Protein AF-A0A9D6GC50-F1 (afdb_monomer)

Secondary structure (DSSP, 8-state):
-EEEEEEEEEEEEEEE--SSSS--EEEEEEEETTEEEEEEEE-HHHHTT--TT-EEEEEEEEEE-TTS-EEEEEEEEEETTEEEE--HHHHHHHHHHHHHHHHHHHHHHHHTT-HHHHHHHHHHHHHHHHHHHHHHHT-

Mean predicted aligned error: 10.59 Å

Foldseek 3Di:
DDKAWAFKDFPDWDFDDPPDDDAGFIQTQIDHPPDGDHRETEGPVNVVQDDGGFTKMFDWDQWLDVPRDRHIYTQWMATPNDIDGDDLVVLVVGLVVQLVVQLVVQLVVLVVVPNVRSVVSSVVSSVVSVVSSVVRVVD

pLDDT: mean 70.47, std 11.38, range [38.78, 85.5]

Structure (mmCIF, N/CA/C/O backbone):
data_AF-A0A9D6GC50-F1
#
_entry.id   AF-A0A9D6GC50-F1
#
loop_
_atom_site.group_PDB
_atom_site.id
_atom_site.type_symbol
_atom_site.label_atom_id
_atom_site.label_alt_id
_atom_site.label_comp_id
_atom_site.label_asym_id
_atom_site.label_entity_id
_atom_site.label_seq_id
_atom_site.pdbx_PDB_ins_code
_atom_site.Cartn_x
_atom_site.Cartn_y
_atom_site.Cartn_z
_atom_site.occupancy
_atom_site.B_iso_or_equiv
_atom_site.auth_seq_id
_atom_site.auth_comp_id
_atom_site.auth_asym_id
_atom_site.auth_atom_id
_atom_site.pdbx_PDB_model_num
ATOM 1 N N . MET A 1 1 ? -4.066 2.299 -5.447 1.00 70.31 1 MET A N 1
ATOM 2 C CA . MET A 1 1 ? -4.743 2.564 -4.158 1.00 70.31 1 MET A CA 1
ATOM 3 C C . MET A 1 1 ? -6.240 2.295 -4.248 1.00 70.31 1 MET A C 1
ATOM 5 O O . MET A 1 1 ? -6.909 2.874 -5.098 1.00 70.31 1 MET A O 1
ATOM 9 N N . LYS A 1 2 ? -6.752 1.419 -3.379 1.00 77.94 2 LYS A N 1
ATOM 10 C CA . LYS A 1 2 ? -8.186 1.158 -3.179 1.00 77.94 2 LYS A CA 1
ATOM 11 C C . LYS A 1 2 ? -8.580 1.710 -1.810 1.00 77.94 2 LYS A C 1
ATOM 13 O O . LYS A 1 2 ? -7.859 1.471 -0.849 1.00 77.94 2 LYS A O 1
ATOM 18 N N . ILE A 1 3 ? -9.694 2.428 -1.720 1.00 82.31 3 ILE A N 1
ATOM 19 C CA . ILE A 1 3 ? -10.268 2.850 -0.437 1.00 82.31 3 ILE A CA 1
ATOM 20 C C . ILE A 1 3 ? -11.418 1.896 -0.118 1.00 82.31 3 ILE A C 1
ATOM 22 O O . ILE A 1 3 ? -12.221 1.608 -1.004 1.00 82.31 3 ILE A O 1
ATOM 26 N N . ALA A 1 4 ? -11.459 1.377 1.105 1.00 83.06 4 ALA A N 1
ATOM 27 C CA . ALA A 1 4 ? -12.582 0.599 1.622 1.00 83.06 4 ALA A CA 1
ATOM 28 C C . ALA A 1 4 ? -13.101 1.276 2.891 1.00 83.06 4 ALA A C 1
ATOM 30 O O . ALA A 1 4 ? -12.303 1.726 3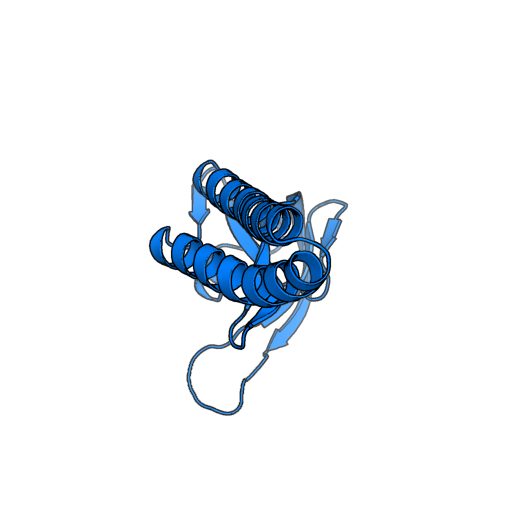.713 1.00 83.06 4 ALA A O 1
ATOM 31 N N . GLU A 1 5 ? -14.416 1.365 3.030 1.00 82.81 5 GLU A N 1
ATOM 32 C CA . GLU A 1 5 ? -15.075 2.018 4.157 1.00 82.81 5 GLU A CA 1
ATOM 33 C C . GLU A 1 5 ? -16.225 1.151 4.658 1.00 82.81 5 GLU A C 1
ATOM 35 O O . GLU A 1 5 ? -16.930 0.536 3.857 1.00 82.81 5 GLU A O 1
ATOM 40 N N . GLY A 1 6 ? -16.385 1.081 5.975 1.00 80.88 6 GLY A N 1
ATOM 41 C CA . GLY A 1 6 ? -17.451 0.317 6.600 1.00 80.88 6 GLY A CA 1
ATOM 42 C C . GLY A 1 6 ? -17.093 -0.179 7.992 1.00 80.88 6 GLY A C 1
ATOM 43 O O . GLY A 1 6 ? -16.010 0.081 8.518 1.00 80.88 6 GLY A O 1
ATOM 44 N N . GLU A 1 7 ? -18.016 -0.941 8.566 1.00 79.56 7 GLU A N 1
ATOM 4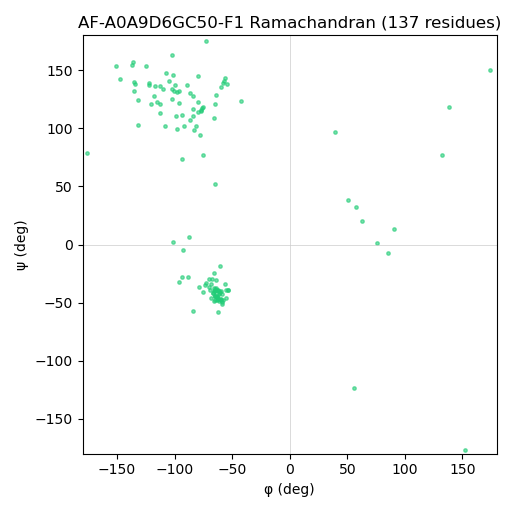5 C CA . GLU A 1 7 ? -17.813 -1.633 9.835 1.00 79.56 7 GLU A CA 1
ATOM 46 C C . GLU A 1 7 ? -16.701 -2.683 9.703 1.00 79.56 7 GLU A C 1
ATOM 48 O O . GLU A 1 7 ? -16.737 -3.528 8.800 1.00 79.56 7 GLU A O 1
ATOM 53 N N . LEU A 1 8 ? -15.724 -2.639 10.612 1.00 78.12 8 LEU A N 1
ATOM 54 C CA . LEU A 1 8 ? -14.649 -3.620 10.679 1.00 78.12 8 LEU A CA 1
ATOM 55 C C . LEU A 1 8 ? -15.142 -4.935 11.288 1.00 78.12 8 LEU A C 1
ATOM 57 O O . LEU A 1 8 ? -15.445 -5.010 12.480 1.00 78.12 8 LEU A O 1
ATOM 61 N N . LYS A 1 9 ? -15.095 -6.011 10.506 1.00 74.31 9 LYS A N 1
ATOM 62 C CA . LYS A 1 9 ? -15.331 -7.381 10.969 1.00 74.31 9 LYS A CA 1
ATOM 63 C C . LYS A 1 9 ? -14.052 -8.202 10.826 1.00 74.31 9 LYS A C 1
ATOM 65 O O . LYS A 1 9 ? -13.474 -8.323 9.747 1.00 74.31 9 LYS A O 1
ATOM 70 N N . LEU A 1 10 ? -13.584 -8.773 11.934 1.00 69.94 10 LEU A N 1
ATOM 71 C CA . LEU A 1 10 ? -12.427 -9.668 11.936 1.00 69.94 10 LEU A CA 1
ATOM 72 C C . LEU A 1 10 ? -12.895 -11.087 11.578 1.00 69.94 10 LEU A C 1
ATOM 74 O O . LEU A 1 10 ? -13.575 -11.722 12.377 1.00 69.94 10 LEU A O 1
ATOM 78 N N . ILE A 1 11 ? -12.533 -11.595 10.396 1.00 63.44 11 ILE A N 1
ATOM 79 C CA . ILE A 1 11 ? -12.977 -12.927 9.935 1.00 63.44 11 ILE A CA 1
ATOM 80 C C . ILE A 1 11 ? -12.016 -14.030 10.401 1.00 63.44 11 ILE A C 1
ATOM 82 O O . ILE A 1 11 ? -12.399 -15.182 10.574 1.00 63.44 11 ILE A O 1
ATOM 86 N N . GLY A 1 12 ? -10.743 -13.691 10.596 1.00 54.84 12 GLY A N 1
ATOM 87 C CA . GLY A 1 12 ? -9.721 -14.621 11.065 1.00 54.84 12 GLY A CA 1
ATOM 88 C C . GLY A 1 12 ? -8.342 -13.978 11.038 1.00 54.84 12 GLY A C 1
ATOM 89 O O . GLY A 1 12 ? -8.091 -13.093 10.220 1.00 54.84 12 GLY A O 1
ATOM 90 N N . GLY A 1 13 ? -7.452 -14.399 11.936 1.00 56.53 13 GLY A N 1
ATOM 91 C CA . GLY A 1 13 ? -6.090 -13.878 12.042 1.00 56.53 13 GLY A CA 1
ATOM 92 C C . GLY A 1 13 ? -5.078 -15.003 12.206 1.00 56.53 13 GLY A C 1
ATOM 93 O O . GLY A 1 13 ? -5.271 -15.887 13.034 1.00 56.53 13 GLY A O 1
ATOM 94 N N . GLY A 1 14 ? -4.005 -14.961 11.421 1.00 54.34 14 GLY A N 1
ATOM 95 C CA . GLY A 1 14 ? -2.822 -15.799 11.611 1.00 54.34 14 GLY A CA 1
ATOM 96 C C . GLY A 1 14 ? -1.588 -14.924 11.788 1.00 54.34 14 GLY A C 1
ATOM 97 O O . GLY A 1 14 ? -1.443 -13.908 11.110 1.00 54.34 14 GLY A O 1
ATOM 98 N N . THR A 1 15 ? -0.697 -15.286 12.702 1.00 52.56 15 THR A N 1
ATOM 99 C CA . THR A 1 15 ? 0.622 -14.656 12.815 1.00 52.56 15 THR A CA 1
ATOM 100 C C . THR A 1 15 ? 1.547 -15.234 11.754 1.00 52.56 15 THR A C 1
ATOM 102 O O . THR A 1 15 ? 1.758 -16.444 11.711 1.00 52.56 15 THR A O 1
ATOM 105 N N . TRP A 1 16 ? 2.098 -14.378 10.896 1.00 47.28 16 TRP A N 1
ATOM 106 C CA . TRP A 1 16 ? 3.252 -14.747 10.089 1.00 47.28 16 TRP A CA 1
ATOM 107 C C . TRP A 1 16 ? 4.499 -14.455 10.924 1.00 47.28 16 TRP A C 1
ATOM 109 O O . TRP A 1 16 ? 4.838 -13.298 11.161 1.00 47.28 16 TRP A O 1
ATOM 119 N N . GLU A 1 17 ? 5.141 -15.512 11.418 1.00 47.38 17 GLU A N 1
ATOM 120 C CA . GLU A 1 17 ? 6.498 -15.435 11.953 1.00 47.38 17 GLU A CA 1
ATOM 121 C C . GLU A 1 17 ? 7.456 -15.753 10.803 1.00 47.38 17 GLU A C 1
ATOM 123 O O . GLU A 1 17 ? 7.597 -16.907 10.399 1.00 47.38 17 GLU A O 1
ATOM 128 N N . ASP A 1 18 ? 8.070 -14.724 10.215 1.00 43.03 18 ASP A N 1
ATOM 129 C CA . ASP A 1 18 ? 9.289 -14.943 9.438 1.00 43.03 18 ASP A CA 1
ATOM 130 C C . ASP A 1 18 ? 10.341 -15.434 10.438 1.00 43.03 18 ASP A C 1
ATOM 132 O O . ASP A 1 18 ? 10.572 -14.778 11.452 1.00 43.03 18 ASP A O 1
ATOM 136 N N . GLY A 1 19 ? 10.894 -16.630 10.211 1.00 40.59 19 GLY A N 1
ATOM 137 C CA . GLY A 1 19 ? 11.733 -17.398 11.144 1.00 40.59 19 GLY A CA 1
ATOM 138 C C . GLY A 1 19 ? 13.086 -16.769 11.509 1.00 40.59 19 GLY A C 1
ATOM 139 O O . GLY A 1 19 ? 14.120 -17.420 11.400 1.00 40.59 19 GLY A O 1
ATOM 140 N N . GLY A 1 20 ? 13.093 -15.516 11.951 1.00 38.78 20 GLY A N 1
ATOM 141 C CA . GLY A 1 20 ? 14.267 -14.734 12.302 1.00 38.78 20 GLY A CA 1
ATOM 142 C C . GLY A 1 20 ? 13.866 -13.372 12.861 1.00 38.78 20 GLY A C 1
ATOM 143 O O . GLY A 1 20 ? 13.913 -12.379 12.152 1.00 38.78 20 GLY A O 1
ATOM 144 N N . GLY A 1 21 ? 13.454 -13.356 14.133 1.00 41.69 21 GLY A N 1
ATOM 145 C CA . GLY A 1 21 ? 13.466 -12.210 15.051 1.00 41.69 21 GLY A CA 1
ATOM 146 C C . GLY A 1 21 ? 13.098 -10.822 14.507 1.00 41.69 21 GLY A C 1
ATOM 147 O O . GLY A 1 21 ? 13.979 -10.069 14.109 1.00 41.69 21 GLY A O 1
ATOM 148 N N . GLY A 1 22 ? 11.833 -10.418 14.675 1.00 40.38 22 GLY A N 1
ATOM 149 C CA . GLY A 1 22 ? 11.476 -8.996 14.795 1.00 40.38 22 GLY A CA 1
ATOM 150 C C . GLY A 1 22 ? 10.309 -8.521 13.929 1.00 40.38 22 GLY A C 1
ATOM 151 O O . GLY A 1 22 ? 10.517 -7.812 12.954 1.00 40.38 22 GLY A O 1
ATOM 152 N N . GLY A 1 23 ? 9.076 -8.838 14.335 1.00 42.28 23 GLY A N 1
ATOM 153 C CA . GLY A 1 23 ? 7.851 -8.205 13.819 1.00 42.28 23 GLY A CA 1
ATOM 154 C C . GLY A 1 23 ? 6.729 -9.212 13.571 1.00 42.28 23 GLY A C 1
ATOM 155 O O . GLY A 1 23 ? 6.882 -10.119 12.757 1.00 42.28 23 GLY A O 1
ATOM 156 N N . LYS A 1 24 ? 5.597 -9.077 14.273 1.00 48.56 24 LYS A N 1
ATOM 157 C CA . LYS A 1 24 ? 4.474 -10.026 14.195 1.00 48.56 24 LYS A CA 1
ATOM 158 C C . LYS A 1 24 ? 3.463 -9.555 13.157 1.00 48.56 24 LYS A C 1
ATOM 160 O O . LYS A 1 24 ? 2.361 -9.159 13.514 1.00 48.56 24 LYS A O 1
ATOM 165 N N . THR A 1 25 ? 3.781 -9.676 11.870 1.00 50.88 25 THR A N 1
ATOM 166 C CA . THR A 1 25 ? 2.807 -9.305 10.833 1.00 50.88 25 THR A CA 1
ATOM 167 C C . THR A 1 25 ? 1.605 -10.251 10.888 1.00 50.88 25 THR A C 1
ATOM 169 O O . THR A 1 25 ? 1.697 -11.431 10.538 1.00 50.88 25 THR A O 1
ATOM 172 N N . VAL A 1 26 ? 0.452 -9.751 11.334 1.00 55.38 26 VAL A N 1
ATOM 173 C CA . VAL A 1 26 ? -0.768 -10.561 11.371 1.00 55.38 26 VAL A CA 1
ATOM 174 C C . VAL A 1 26 ? -1.439 -10.519 10.005 1.00 55.38 26 VAL A C 1
ATOM 176 O O . VAL A 1 26 ? -1.894 -9.472 9.541 1.00 55.38 26 VAL A O 1
ATOM 179 N N . VAL A 1 27 ? -1.522 -11.679 9.361 1.00 53.25 27 VAL A N 1
ATOM 180 C CA . VAL A 1 27 ? -2.349 -11.877 8.175 1.00 53.25 27 VAL A CA 1
ATOM 181 C C . VAL A 1 27 ? -3.782 -12.025 8.672 1.00 53.25 27 VAL A C 1
ATOM 183 O O . VAL A 1 27 ? -4.200 -13.114 9.068 1.00 53.25 27 VAL A O 1
ATOM 186 N N . SER A 1 28 ? -4.527 -10.921 8.704 1.00 60.22 28 SER A N 1
ATOM 187 C CA . SER A 1 28 ? -5.955 -10.968 9.012 1.00 60.22 28 SER A CA 1
ATOM 188 C C . SER A 1 28 ? -6.766 -10.988 7.719 1.00 60.22 28 SER A C 1
ATOM 190 O O . SER A 1 28 ? -6.535 -10.193 6.806 1.00 60.22 28 SER A O 1
ATOM 192 N N . ALA A 1 29 ? -7.735 -11.897 7.638 1.00 57.97 29 ALA A N 1
ATOM 193 C CA . ALA A 1 29 ? -8.882 -11.697 6.768 1.00 57.97 29 ALA A CA 1
ATOM 194 C C . ALA A 1 29 ? -9.786 -10.665 7.456 1.00 57.97 29 ALA A C 1
ATOM 196 O O . ALA A 1 29 ? -10.234 -10.881 8.586 1.00 57.97 29 ALA A O 1
ATOM 197 N N . LEU A 1 30 ? -9.989 -9.530 6.797 1.00 65.94 30 LEU A N 1
ATOM 198 C CA . LEU A 1 30 ? -10.808 -8.432 7.291 1.00 65.94 30 LEU A CA 1
ATOM 199 C C . LEU A 1 30 ? -11.989 -8.232 6.355 1.00 65.94 30 LEU A C 1
ATOM 201 O O . LEU A 1 30 ? -11.814 -8.201 5.140 1.00 65.94 30 LEU A O 1
ATOM 205 N N . ASP A 1 31 ? -13.160 -8.037 6.931 1.00 65.56 31 ASP A N 1
ATOM 206 C CA . ASP A 1 31 ? -14.307 -7.480 6.233 1.00 65.56 31 ASP A CA 1
ATOM 207 C C . ASP A 1 31 ? -14.450 -6.020 6.644 1.00 65.56 31 ASP A C 1
ATOM 209 O O . ASP A 1 31 ? -14.320 -5.682 7.821 1.00 65.56 31 ASP A O 1
ATOM 213 N N . ILE A 1 32 ? -14.657 -5.148 5.662 1.00 67.50 32 ILE A N 1
ATOM 214 C CA . ILE A 1 32 ? -14.899 -3.719 5.876 1.00 67.50 32 ILE A CA 1
ATOM 215 C C . ILE A 1 32 ? -16.116 -3.345 5.041 1.00 67.50 32 ILE A C 1
ATOM 217 O O . ILE A 1 32 ? -16.009 -3.243 3.815 1.00 67.50 32 ILE A O 1
ATOM 221 N N . GLY A 1 33 ? -17.272 -3.196 5.689 1.00 70.38 33 GLY A N 1
ATOM 222 C CA . GLY A 1 33 ? -18.548 -3.055 4.977 1.00 70.38 33 GLY A CA 1
ATOM 223 C C . GLY A 1 33 ? -18.782 -4.241 4.032 1.00 70.38 33 GLY A C 1
ATOM 224 O O . GLY A 1 33 ? -18.704 -5.391 4.457 1.00 70.38 33 GLY A O 1
ATOM 225 N N . ASP A 1 34 ? -18.982 -3.961 2.741 1.00 74.31 34 ASP A N 1
ATOM 226 C CA . ASP 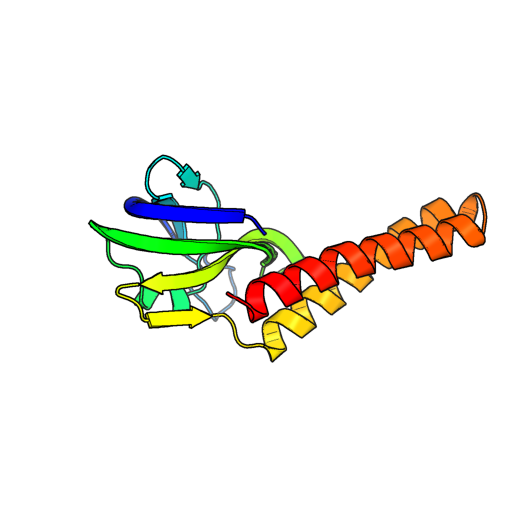A 1 34 ? -19.160 -4.976 1.685 1.00 74.31 34 ASP A CA 1
ATOM 227 C C . ASP A 1 34 ? -17.831 -5.466 1.068 1.00 74.31 34 ASP A C 1
ATOM 229 O O . ASP A 1 34 ? -17.804 -6.187 0.064 1.00 74.31 34 ASP A O 1
ATOM 233 N N . HIS A 1 35 ? -16.686 -5.042 1.611 1.00 75.38 35 HIS A N 1
ATOM 234 C CA . HIS A 1 35 ? -15.376 -5.410 1.086 1.00 75.38 35 HIS A CA 1
ATOM 235 C C . HIS A 1 35 ? -14.743 -6.562 1.858 1.00 75.38 35 HIS A C 1
ATOM 237 O O . HIS A 1 35 ? -14.225 -6.379 2.956 1.00 75.38 35 HIS A O 1
ATOM 243 N N . HIS A 1 36 ? -14.658 -7.716 1.193 1.00 73.50 36 HIS A N 1
ATOM 244 C CA . HIS A 1 36 ? -13.900 -8.868 1.670 1.00 73.50 36 HIS A CA 1
ATOM 245 C C . HIS A 1 36 ? -12.406 -8.730 1.362 1.00 73.50 36 HIS A C 1
ATOM 247 O O . HIS A 1 36 ? -11.950 -8.950 0.233 1.00 73.50 36 HIS A O 1
ATOM 253 N N . LEU A 1 37 ? -11.617 -8.370 2.370 1.00 70.19 37 LEU A N 1
ATOM 254 C CA . LEU A 1 37 ? -10.173 -8.188 2.271 1.00 70.19 37 LEU A CA 1
ATOM 255 C C . LEU A 1 37 ? -9.450 -9.439 2.770 1.00 70.19 37 LEU A C 1
ATOM 257 O O . LEU A 1 37 ? -9.246 -9.658 3.963 1.00 70.19 37 LEU A O 1
ATOM 261 N N . ARG A 1 38 ? -9.027 -10.283 1.827 1.00 66.88 38 ARG A N 1
ATOM 262 C CA . ARG A 1 38 ? -8.261 -11.501 2.121 1.00 66.88 38 ARG A CA 1
ATOM 263 C C . ARG A 1 38 ? -6.779 -11.296 1.839 1.00 66.88 38 ARG A C 1
ATOM 265 O O . ARG A 1 38 ? -6.417 -10.637 0.868 1.00 66.88 38 ARG A O 1
ATOM 272 N N . LYS A 1 39 ? -5.928 -11.941 2.646 1.00 66.75 39 LYS A N 1
ATOM 273 C CA . LYS A 1 39 ? -4.461 -11.946 2.482 1.00 66.75 39 LYS A CA 1
ATOM 274 C C . LYS A 1 39 ? -3.845 -10.534 2.483 1.00 66.75 39 LYS A C 1
ATOM 276 O O . LYS A 1 39 ? -2.846 -10.305 1.801 1.00 66.75 39 LYS A O 1
ATOM 281 N N . ILE A 1 40 ? -4.445 -9.602 3.228 1.00 70.81 40 ILE A N 1
ATOM 282 C CA . ILE A 1 40 ? -3.927 -8.241 3.394 1.00 70.81 40 ILE A CA 1
ATOM 283 C C . ILE A 1 40 ? -2.981 -8.203 4.586 1.00 70.81 40 ILE A C 1
ATOM 285 O O . ILE A 1 40 ? -3.255 -8.795 5.629 1.00 70.81 40 ILE A O 1
ATOM 289 N N . LEU A 1 41 ? -1.862 -7.507 4.419 1.00 72.50 41 LEU A N 1
ATOM 290 C CA . LEU A 1 41 ? -0.937 -7.250 5.510 1.00 72.50 41 LEU A CA 1
ATOM 291 C C . LEU A 1 41 ? -1.362 -6.000 6.269 1.00 72.50 41 LEU A C 1
ATOM 293 O O . LEU A 1 41 ? -1.607 -4.943 5.681 1.00 72.50 41 LEU A O 1
ATOM 297 N N . ILE A 1 42 ? -1.423 -6.121 7.586 1.00 73.62 42 ILE A N 1
ATOM 298 C CA . ILE A 1 42 ? -1.704 -5.002 8.473 1.00 73.62 42 ILE A CA 1
ATOM 299 C C . ILE A 1 42 ? -0.427 -4.761 9.268 1.00 73.62 42 ILE A C 1
ATOM 301 O O . ILE A 1 42 ? -0.044 -5.636 10.044 1.00 73.62 42 ILE A O 1
ATOM 305 N N . PRO A 1 43 ? 0.248 -3.620 9.076 1.00 71.75 43 PRO A N 1
ATOM 306 C CA . PRO A 1 43 ? 1.384 -3.268 9.913 1.00 71.75 43 PRO A CA 1
ATOM 307 C C . PRO A 1 43 ? 0.975 -3.218 11.390 1.00 71.75 43 PRO A C 1
ATOM 309 O O . PRO A 1 43 ? -0.086 -2.681 11.713 1.00 71.75 43 PRO A O 1
ATOM 312 N N . ASP A 1 44 ? 1.825 -3.730 12.281 1.00 68.25 44 ASP A N 1
ATOM 313 C CA . ASP A 1 44 ? 1.526 -3.872 13.717 1.00 68.25 44 ASP A CA 1
ATOM 314 C C . ASP A 1 44 ? 1.070 -2.554 14.359 1.00 68.25 44 ASP A C 1
ATOM 316 O O . ASP A 1 44 ? 0.114 -2.524 15.132 1.00 68.25 44 ASP A O 1
ATOM 320 N N . TYR A 1 45 ? 1.686 -1.435 13.975 1.00 67.69 45 TYR A N 1
ATOM 321 C CA . TYR A 1 45 ? 1.307 -0.117 14.481 1.00 67.69 45 TYR A CA 1
ATOM 322 C C . TYR A 1 45 ? -0.057 0.361 13.968 1.00 67.69 45 TYR A C 1
ATOM 324 O O . TYR A 1 45 ? -0.728 1.077 14.695 1.00 67.69 45 TYR A O 1
ATOM 332 N N . ILE A 1 46 ? -0.499 -0.030 12.764 1.00 75.56 46 ILE A N 1
ATOM 333 C CA . ILE A 1 46 ? -1.848 0.290 12.254 1.00 75.56 46 ILE A CA 1
ATOM 334 C C . ILE A 1 46 ? -2.890 -0.595 12.931 1.00 75.56 46 ILE A C 1
ATOM 336 O O . ILE A 1 46 ? -3.949 -0.106 13.318 1.00 75.56 46 ILE A O 1
ATOM 340 N N . ARG A 1 47 ? -2.575 -1.883 13.120 1.00 73.88 47 ARG A N 1
ATOM 341 C CA . ARG A 1 47 ? -3.459 -2.854 13.778 1.00 73.88 47 ARG A CA 1
ATOM 342 C C . ARG A 1 47 ? -3.920 -2.371 15.153 1.00 73.88 47 ARG A C 1
ATOM 344 O O . ARG A 1 47 ? -5.080 -2.565 15.493 1.00 73.88 47 ARG A O 1
ATOM 351 N N . ASN A 1 48 ? -3.037 -1.730 15.918 1.00 76.75 48 ASN A N 1
ATOM 352 C CA . ASN A 1 48 ? -3.348 -1.228 17.260 1.00 76.75 48 ASN A CA 1
ATOM 353 C C . ASN A 1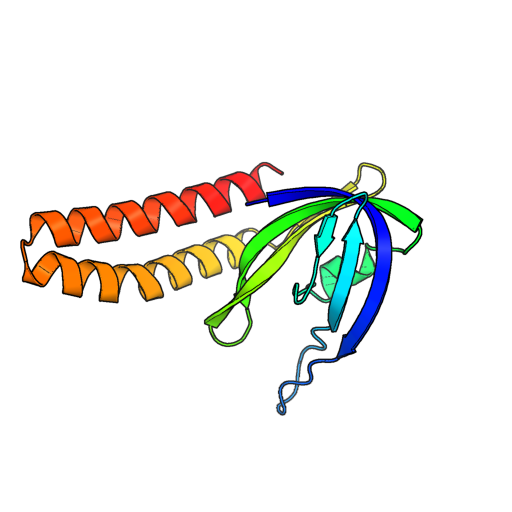 48 ? -4.475 -0.182 17.290 1.00 76.75 48 ASN A C 1
ATOM 355 O O . ASN A 1 48 ? -5.057 0.041 18.346 1.00 76.75 48 ASN A O 1
ATOM 359 N N . TYR A 1 49 ? -4.786 0.444 16.153 1.00 77.62 49 TYR A N 1
ATOM 360 C CA . TYR A 1 49 ? -5.854 1.436 16.033 1.00 77.62 49 TYR A CA 1
ATOM 361 C C . TYR A 1 49 ? -7.134 0.872 15.410 1.00 77.62 49 TYR A C 1
ATOM 363 O O . TYR A 1 49 ? -8.067 1.628 15.180 1.00 77.62 49 TYR A O 1
ATOM 371 N N . MET A 1 50 ? -7.180 -0.424 15.095 1.00 75.81 50 MET A N 1
ATOM 372 C CA . MET A 1 50 ? -8.315 -1.065 14.435 1.00 75.81 50 MET A CA 1
ATOM 373 C C . MET A 1 50 ? -9.049 -1.968 15.432 1.00 75.81 50 MET A C 1
ATOM 375 O O . MET A 1 50 ? -8.592 -3.086 15.690 1.00 75.81 50 MET A O 1
ATOM 379 N N . ALA A 1 51 ? -10.184 -1.517 15.975 1.00 79.19 51 ALA A N 1
ATOM 380 C CA . ALA A 1 51 ? -11.026 -2.353 16.829 1.00 79.19 51 ALA A CA 1
ATOM 381 C C . ALA A 1 51 ? -12.226 -2.934 16.047 1.00 79.19 51 ALA A C 1
ATOM 383 O O . ALA A 1 51 ? -12.847 -2.225 15.251 1.00 79.19 51 ALA A O 1
ATOM 384 N N . PRO A 1 52 ? -12.570 -4.226 16.234 1.00 78.94 52 PRO A N 1
ATOM 385 C CA . PRO A 1 52 ? -13.764 -4.810 15.621 1.00 78.94 52 PRO A CA 1
ATOM 386 C C . PRO A 1 52 ? -15.040 -4.049 16.009 1.00 78.94 52 PRO A C 1
ATOM 388 O O . PRO A 1 52 ? -15.195 -3.661 17.166 1.00 78.94 52 PRO A O 1
ATOM 391 N N . GLY A 1 53 ? -15.958 -3.875 15.058 1.00 75.81 53 GLY A N 1
ATOM 392 C CA . GLY A 1 53 ? -17.224 -3.156 15.244 1.00 75.81 53 GLY A CA 1
ATOM 393 C C . GLY A 1 53 ? -17.138 -1.637 15.056 1.00 75.81 53 GLY A C 1
ATOM 394 O O . GLY A 1 53 ? -18.170 -0.973 15.026 1.00 75.81 53 GLY A O 1
ATOM 395 N N . GLU A 1 54 ? -15.941 -1.066 14.891 1.00 80.88 54 GLU A N 1
ATOM 396 C CA . GLU A 1 54 ? -15.798 0.352 14.551 1.00 80.88 54 GLU A CA 1
ATOM 397 C C . GLU A 1 54 ? -16.029 0.595 13.054 1.00 80.88 54 GLU A C 1
ATOM 399 O O . GLU A 1 54 ? -15.648 -0.217 12.204 1.00 80.88 54 GLU A O 1
ATOM 404 N N . HIS A 1 55 ? -16.624 1.744 12.721 1.00 81.31 55 HIS A N 1
ATOM 405 C CA . HIS A 1 55 ? -16.668 2.223 11.341 1.00 81.31 55 HIS A CA 1
ATOM 406 C C . HIS A 1 55 ? -15.306 2.804 10.983 1.00 81.31 55 HIS A C 1
ATOM 408 O O . HIS A 1 55 ? -14.866 3.798 11.569 1.00 81.31 55 HIS A O 1
ATOM 414 N N . ILE A 1 56 ? -14.631 2.172 10.029 1.00 85.50 56 ILE A N 1
ATOM 415 C CA . ILE A 1 56 ? -13.287 2.557 9.621 1.00 85.50 56 ILE A CA 1
ATOM 416 C C . ILE A 1 56 ? -13.229 2.817 8.126 1.00 85.50 56 ILE A C 1
ATOM 418 O O . ILE A 1 56 ? -13.951 2.217 7.326 1.00 85.50 56 ILE A O 1
ATOM 422 N N . ARG A 1 57 ? -12.282 3.664 7.738 1.00 85.25 57 ARG A N 1
ATOM 423 C CA . ARG A 1 57 ? -11.920 3.877 6.341 1.00 85.25 57 ARG A CA 1
ATOM 424 C C . ARG A 1 57 ? -10.452 3.542 6.156 1.00 85.25 57 ARG A C 1
ATOM 426 O O . ARG A 1 57 ? -9.592 4.135 6.796 1.00 85.25 57 ARG A O 1
ATOM 433 N N . VAL A 1 58 ? -10.146 2.592 5.283 1.00 84.44 58 VAL A N 1
ATOM 434 C CA . VAL A 1 58 ? -8.775 2.136 5.027 1.00 84.44 58 VAL A CA 1
ATOM 435 C C . VAL A 1 58 ? -8.324 2.502 3.621 1.00 84.44 58 VAL A C 1
ATOM 437 O O . VAL A 1 58 ? -9.046 2.307 2.640 1.00 84.44 58 VAL A O 1
ATOM 440 N N . ALA A 1 59 ? -7.090 2.982 3.510 1.00 82.19 59 ALA A N 1
ATOM 441 C CA . ALA A 1 59 ? -6.376 3.093 2.250 1.00 82.19 59 ALA A CA 1
ATOM 442 C C . ALA A 1 59 ? -5.522 1.839 2.053 1.00 82.19 59 ALA A C 1
ATOM 444 O O . ALA A 1 59 ? -4.539 1.610 2.760 1.00 82.19 59 ALA A O 1
ATOM 445 N N . ILE A 1 60 ? -5.896 1.025 1.074 1.00 81.12 60 ILE A N 1
ATOM 446 C CA . ILE A 1 60 ? -5.190 -0.198 0.712 1.00 81.12 60 ILE A CA 1
ATOM 447 C C . ILE A 1 60 ? -4.259 0.129 -0.446 1.00 81.12 60 ILE A C 1
ATOM 449 O O . ILE A 1 60 ? -4.687 0.569 -1.524 1.00 81.12 60 ILE A O 1
ATOM 453 N N . SER A 1 61 ? -2.977 -0.111 -0.219 1.00 74.19 61 SER A N 1
ATOM 454 C CA . SER A 1 61 ? -1.942 0.028 -1.230 1.00 74.19 61 SER A CA 1
ATOM 455 C C . SER A 1 61 ? -1.464 -1.348 -1.668 1.00 74.19 61 SER A C 1
ATOM 457 O O . SER A 1 61 ? -1.456 -2.307 -0.890 1.00 74.19 61 SER A O 1
ATOM 459 N N . GLN A 1 62 ? -1.076 -1.466 -2.932 1.00 70.25 62 GLN A N 1
ATOM 460 C CA . GLN A 1 62 ? -0.360 -2.646 -3.396 1.00 70.25 62 GLN A CA 1
ATOM 461 C C . GLN A 1 62 ? 1.117 -2.442 -3.057 1.00 70.25 62 GLN A C 1
ATOM 463 O O . GLN A 1 62 ? 1.821 -1.728 -3.763 1.00 70.25 62 GLN A O 1
ATOM 468 N N . GLY A 1 63 ? 1.603 -3.013 -1.960 1.00 60.31 63 GLY A N 1
ATOM 469 C CA . GLY A 1 63 ? 2.972 -2.779 -1.489 1.00 60.31 63 GLY A CA 1
ATOM 470 C C . GLY A 1 63 ? 3.928 -3.897 -1.796 1.00 60.31 63 GLY A C 1
ATOM 471 O O . GLY A 1 63 ? 3.514 -5.021 -2.049 1.00 60.31 63 GLY A O 1
ATOM 472 N N . LEU A 1 64 ? 5.213 -3.569 -1.698 1.00 53.28 64 LEU A N 1
ATOM 473 C CA . LEU A 1 64 ? 6.234 -4.532 -1.315 1.00 53.28 64 LEU A CA 1
ATOM 474 C C . LEU A 1 64 ? 6.122 -4.708 0.202 1.00 53.28 64 LEU A C 1
ATOM 476 O O . LEU A 1 64 ? 6.327 -3.752 0.950 1.00 53.28 64 LEU A O 1
ATOM 480 N N . SER A 1 65 ? 5.750 -5.898 0.659 1.00 50.50 65 SER A N 1
ATOM 481 C CA . SER A 1 65 ? 5.881 -6.257 2.069 1.00 50.50 65 SER A CA 1
ATOM 482 C C . SER A 1 65 ? 7.343 -6.499 2.436 1.00 50.50 65 SER A C 1
ATOM 484 O O . SER A 1 65 ? 8.205 -6.534 1.551 1.00 50.50 65 SER A O 1
ATOM 486 N N . HIS A 1 66 ? 7.619 -6.742 3.725 1.00 42.09 66 HIS A N 1
ATOM 487 C CA . HIS A 1 66 ? 8.866 -7.392 4.145 1.00 42.09 66 HIS A CA 1
ATOM 488 C C . HIS A 1 66 ? 9.169 -8.555 3.176 1.00 42.09 66 HIS A C 1
ATOM 490 O O . HIS A 1 66 ? 8.286 -9.368 2.891 1.00 42.09 66 HIS A O 1
ATOM 496 N N . GLY A 1 67 ? 10.357 -8.534 2.558 1.00 42.09 67 GLY A N 1
ATOM 497 C CA . GLY A 1 67 ? 10.783 -9.526 1.561 1.00 42.09 67 GLY A CA 1
ATOM 498 C C . GLY A 1 67 ? 10.466 -9.231 0.086 1.00 42.09 67 GLY A C 1
ATOM 499 O O . GLY A 1 67 ? 10.591 -10.135 -0.732 1.00 42.09 67 GLY A O 1
ATOM 500 N N . MET A 1 68 ? 10.068 -8.007 -0.291 1.00 49.38 68 MET A N 1
ATOM 501 C CA . MET A 1 68 ? 9.743 -7.635 -1.687 1.00 49.38 68 MET A CA 1
ATOM 502 C C . MET A 1 68 ? 8.557 -8.403 -2.300 1.00 49.38 68 MET A C 1
ATOM 504 O O . MET A 1 68 ? 8.394 -8.451 -3.519 1.00 49.38 68 MET A O 1
ATOM 508 N N . ILE A 1 69 ? 7.695 -8.993 -1.473 1.00 52.25 69 ILE A N 1
ATOM 509 C CA . ILE A 1 69 ? 6.510 -9.701 -1.957 1.00 52.25 69 ILE A CA 1
ATOM 510 C C . ILE A 1 69 ? 5.404 -8.670 -2.187 1.00 52.25 69 ILE A C 1
ATOM 512 O O . ILE A 1 69 ? 5.075 -7.882 -1.300 1.00 52.25 69 ILE A O 1
ATOM 516 N N . THR A 1 70 ? 4.809 -8.670 -3.379 1.00 61.88 70 THR A N 1
ATOM 517 C CA . THR A 1 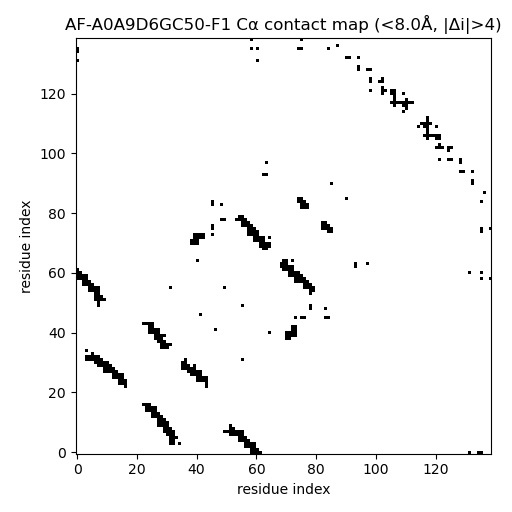70 ? 3.711 -7.768 -3.738 1.00 61.88 70 THR A CA 1
ATOM 518 C C . THR A 1 70 ? 2.397 -8.190 -3.095 1.00 61.88 70 THR A C 1
ATOM 520 O O . THR A 1 70 ? 1.529 -8.786 -3.733 1.00 61.88 70 THR A O 1
ATOM 523 N N . ARG A 1 71 ? 2.231 -7.901 -1.802 1.00 64.19 71 ARG A N 1
ATOM 524 C CA . ARG A 1 71 ? 0.963 -8.125 -1.100 1.00 64.19 71 ARG A CA 1
ATOM 525 C C . ARG A 1 71 ? 0.227 -6.806 -0.870 1.00 64.19 71 ARG A C 1
ATOM 527 O O . ARG A 1 71 ? 0.855 -5.789 -0.564 1.00 64.19 71 ARG A O 1
ATOM 534 N N . PRO A 1 72 ? -1.109 -6.795 -1.009 1.00 72.75 72 PRO A N 1
ATOM 535 C CA . PRO A 1 72 ? -1.895 -5.658 -0.566 1.00 72.75 72 PRO A CA 1
ATOM 536 C C . PRO A 1 72 ? -1.677 -5.454 0.936 1.00 72.75 72 PRO A C 1
ATOM 538 O O . PRO A 1 72 ? -1.681 -6.414 1.709 1.00 72.75 72 PRO A O 1
ATOM 541 N N . PHE A 1 73 ? -1.481 -4.209 1.347 1.00 75.38 73 PHE A N 1
ATOM 542 C CA . PHE A 1 73 ? -1.326 -3.840 2.748 1.00 75.38 73 PHE A CA 1
ATOM 543 C C . PHE A 1 73 ? -2.138 -2.582 3.060 1.00 75.38 73 PHE A C 1
ATOM 545 O O . PHE A 1 73 ? -2.456 -1.791 2.164 1.00 75.38 73 PHE A O 1
ATOM 552 N N . ILE A 1 74 ? -2.482 -2.398 4.332 1.00 78.38 74 ILE A N 1
ATOM 553 C CA . ILE A 1 74 ? -3.157 -1.183 4.796 1.00 78.38 74 ILE A CA 1
ATOM 554 C C . ILE A 1 74 ? -2.107 -0.086 4.969 1.00 78.38 74 ILE A C 1
ATOM 556 O O . ILE A 1 74 ? -1.222 -0.200 5.813 1.00 78.38 74 ILE A O 1
ATOM 560 N N . ALA A 1 75 ? -2.192 0.960 4.150 1.00 77.56 75 ALA A N 1
ATOM 561 C CA . ALA A 1 75 ? -1.252 2.078 4.148 1.00 77.56 75 ALA A CA 1
ATOM 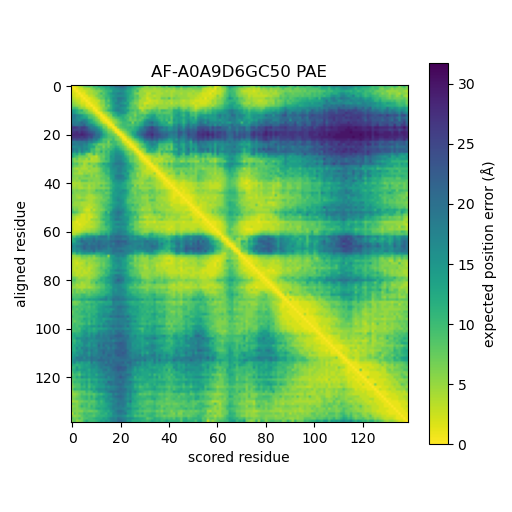562 C C . ALA A 1 75 ? -1.705 3.255 5.019 1.00 77.56 75 ALA A C 1
ATOM 564 O O . ALA A 1 75 ? -0.885 4.017 5.536 1.00 77.56 75 ALA A O 1
ATOM 565 N N . ALA A 1 76 ? -3.013 3.402 5.187 1.00 81.12 76 ALA A N 1
ATOM 566 C CA . ALA A 1 76 ? -3.588 4.336 6.132 1.00 81.12 76 ALA A CA 1
ATOM 567 C C . ALA A 1 76 ? -4.941 3.822 6.620 1.00 81.12 76 ALA A C 1
ATOM 569 O O . ALA A 1 76 ? -5.621 3.072 5.915 1.00 81.12 76 ALA A O 1
ATOM 570 N N . VAL A 1 77 ? -5.318 4.232 7.823 1.00 85.38 77 VAL A N 1
ATOM 571 C CA . VAL A 1 77 ? -6.631 3.996 8.408 1.00 85.38 77 VAL A CA 1
ATOM 572 C C . VAL A 1 77 ? -7.138 5.286 9.041 1.00 85.38 77 VAL A C 1
ATOM 574 O O . VAL A 1 77 ? -6.386 6.026 9.671 1.00 85.38 77 VAL A O 1
ATOM 577 N N . GLU A 1 78 ? -8.414 5.567 8.850 1.00 84.62 78 GLU A N 1
ATOM 578 C CA . GLU A 1 78 ? -9.149 6.624 9.521 1.00 84.62 78 GLU A CA 1
ATOM 579 C C . GLU A 1 78 ? -10.185 5.968 10.435 1.00 84.62 78 GLU A C 1
ATOM 581 O O . GLU A 1 78 ? -11.011 5.174 9.977 1.00 84.62 78 GLU A O 1
ATOM 586 N N . VAL A 1 79 ? -10.092 6.271 11.731 1.00 83.31 79 VAL A N 1
ATOM 587 C CA . VAL A 1 79 ? -10.956 5.733 12.790 1.00 83.31 79 VAL A CA 1
ATOM 588 C C . VAL A 1 79 ? -11.438 6.900 13.637 1.00 83.31 79 VAL A C 1
ATOM 590 O O . VAL A 1 79 ? -10.622 7.681 14.132 1.00 83.31 79 VAL A O 1
ATOM 593 N N . ASN A 1 80 ? -12.756 7.053 13.789 1.00 81.38 80 ASN A N 1
ATOM 594 C CA . ASN A 1 80 ? -13.366 8.126 14.589 1.00 81.38 80 ASN A CA 1
ATOM 595 C C . ASN A 1 80 ? -12.830 9.538 14.236 1.00 81.38 80 ASN A C 1
ATOM 597 O O . ASN A 1 80 ? -12.568 10.359 15.116 1.00 81.38 80 ASN A O 1
ATOM 601 N N . GLY A 1 81 ? -12.591 9.804 12.944 1.00 77.31 81 GLY A N 1
ATOM 602 C CA . GLY A 1 81 ? -12.055 11.078 12.436 1.00 77.31 81 GLY A CA 1
ATOM 603 C C . GLY A 1 81 ? -10.552 11.303 12.663 1.00 77.31 81 GLY A C 1
ATOM 604 O O . GLY A 1 81 ? -10.021 12.345 12.276 1.00 77.31 81 GLY A O 1
ATOM 605 N N . LYS A 1 82 ? -9.835 10.346 13.270 1.00 83.94 82 LYS A N 1
ATOM 606 C CA . LYS A 1 82 ? -8.372 10.377 13.413 1.00 83.94 82 LYS A CA 1
ATOM 607 C C . LYS A 1 82 ? -7.720 9.533 12.327 1.00 83.94 82 LYS A C 1
ATOM 609 O O . LYS A 1 82 ? -8.090 8.381 12.120 1.00 83.94 82 LYS A O 1
ATOM 614 N N . LYS A 1 83 ? -6.719 10.107 11.656 1.00 83.31 83 LYS A N 1
ATOM 615 C CA . LYS A 1 83 ? -5.992 9.470 10.553 1.00 83.31 83 LYS A CA 1
ATOM 616 C C . LYS A 1 83 ? -4.642 8.943 11.020 1.00 83.31 83 LYS A C 1
ATOM 618 O O . LYS A 1 83 ? -3.813 9.699 11.524 1.00 83.31 83 LYS A O 1
ATOM 623 N N . TYR A 1 84 ? -4.409 7.662 10.781 1.00 82.38 84 TYR A N 1
ATOM 624 C CA . TYR A 1 84 ? -3.163 6.961 11.056 1.00 82.38 84 TYR A CA 1
ATOM 625 C C . TYR A 1 84 ? -2.594 6.459 9.734 1.00 82.38 84 TYR A C 1
ATOM 627 O O . TYR A 1 84 ? -3.288 5.809 8.957 1.00 82.38 84 TYR A O 1
ATOM 635 N N . ARG A 1 85 ? -1.331 6.769 9.451 1.00 78.00 85 ARG A N 1
ATOM 636 C CA . ARG A 1 85 ? -0.688 6.444 8.171 1.00 78.00 85 ARG A CA 1
ATOM 637 C C . ARG A 1 85 ? 0.718 5.917 8.382 1.00 78.00 85 ARG A C 1
ATOM 639 O O . ARG A 1 85 ? 1.359 6.270 9.371 1.00 78.00 85 ARG A O 1
ATOM 646 N N . ILE A 1 86 ? 1.199 5.123 7.427 1.00 72.88 86 ILE A N 1
ATOM 647 C CA . ILE A 1 86 ? 2.624 4.787 7.340 1.00 72.88 86 ILE A CA 1
ATOM 648 C C . ILE A 1 86 ? 3.439 6.083 7.252 1.00 72.88 86 ILE A C 1
ATOM 650 O O . ILE A 1 86 ? 3.022 7.057 6.615 1.00 72.88 86 ILE A O 1
ATOM 654 N N . GLU A 1 87 ? 4.614 6.096 7.879 1.00 70.00 87 GLU A N 1
ATOM 655 C CA . GLU A 1 87 ? 5.552 7.205 7.762 1.00 70.00 87 GLU A CA 1
ATOM 656 C C . GLU A 1 87 ? 5.878 7.522 6.296 1.00 70.00 87 GLU A C 1
ATOM 658 O O . GLU A 1 87 ? 6.119 6.640 5.465 1.00 70.00 87 GLU A O 1
ATOM 663 N N . LYS A 1 88 ? 5.930 8.820 5.975 1.00 68.31 88 LYS A N 1
ATOM 664 C CA . LYS A 1 88 ? 6.202 9.296 4.611 1.00 68.31 88 LYS A CA 1
ATOM 665 C C . LYS A 1 88 ? 7.516 8.739 4.057 1.00 68.31 88 LYS A C 1
ATOM 667 O O . LYS A 1 88 ? 7.564 8.378 2.887 1.00 68.31 88 LYS A O 1
ATOM 672 N N . GLY A 1 89 ? 8.554 8.641 4.893 1.00 65.81 89 GLY A N 1
ATOM 673 C CA . GLY A 1 89 ? 9.855 8.094 4.500 1.00 65.81 89 GLY A CA 1
ATOM 674 C C . GLY A 1 89 ? 9.757 6.642 4.031 1.00 65.81 89 GLY A C 1
ATOM 675 O O . GLY A 1 89 ? 10.240 6.309 2.951 1.00 65.81 89 GL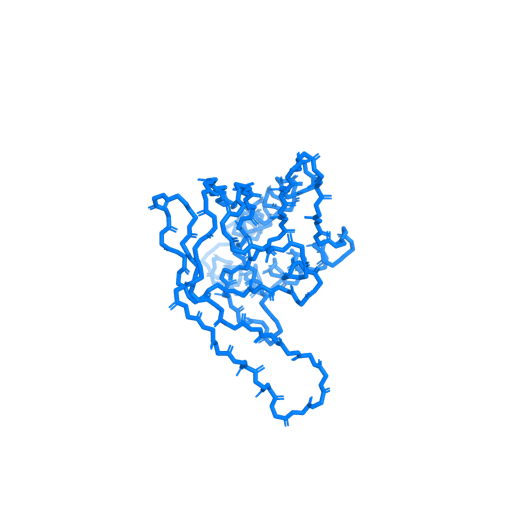Y A O 1
ATOM 676 N N . THR A 1 90 ? 9.047 5.799 4.782 1.00 70.69 90 THR A N 1
ATOM 677 C CA . THR A 1 90 ? 8.820 4.391 4.432 1.00 70.69 90 THR A CA 1
ATOM 678 C C . THR A 1 90 ? 7.987 4.243 3.158 1.00 70.69 90 THR A C 1
ATOM 680 O O . THR A 1 90 ? 8.293 3.389 2.328 1.00 70.69 90 THR A O 1
ATOM 683 N N . LEU A 1 91 ? 6.974 5.093 2.953 1.00 69.06 91 LEU A N 1
ATOM 684 C CA . LEU A 1 91 ? 6.166 5.098 1.724 1.00 69.06 91 LEU A CA 1
ATOM 685 C C . LEU A 1 91 ? 6.985 5.484 0.487 1.00 69.06 91 LEU A C 1
ATOM 687 O O . LEU A 1 91 ? 6.878 4.827 -0.550 1.00 69.06 91 LEU A O 1
ATOM 691 N N . ILE A 1 92 ? 7.815 6.525 0.600 1.00 68.69 92 ILE A N 1
ATOM 692 C CA . ILE A 1 92 ? 8.704 6.970 -0.480 1.00 68.69 92 ILE A CA 1
ATOM 693 C C . ILE A 1 92 ? 9.714 5.869 -0.805 1.00 68.69 92 ILE A C 1
ATOM 695 O O . ILE A 1 92 ? 9.857 5.501 -1.971 1.00 68.69 92 ILE A O 1
ATOM 699 N N . PHE A 1 93 ? 10.360 5.295 0.213 1.00 70.69 93 PHE A N 1
ATOM 700 C CA . PHE A 1 93 ? 11.308 4.199 0.031 1.00 70.69 93 PHE A CA 1
ATOM 701 C C . PHE A 1 93 ? 10.658 2.994 -0.658 1.00 70.69 93 PHE A C 1
ATOM 703 O O . PHE A 1 93 ? 11.195 2.492 -1.643 1.00 70.69 93 PHE A O 1
ATOM 710 N N . ALA A 1 94 ? 9.475 2.570 -0.203 1.00 69.38 94 ALA A N 1
ATOM 711 C CA . ALA A 1 94 ? 8.748 1.458 -0.808 1.00 69.38 94 ALA A CA 1
ATOM 712 C C . ALA A 1 94 ? 8.402 1.728 -2.280 1.00 69.38 94 ALA A C 1
ATOM 714 O O . ALA A 1 94 ? 8.541 0.837 -3.117 1.00 69.38 94 ALA A O 1
ATOM 715 N N . GLY A 1 95 ? 7.992 2.953 -2.621 1.00 69.38 95 GLY A N 1
ATOM 716 C CA . GLY A 1 95 ? 7.701 3.319 -4.005 1.00 69.38 95 GLY A CA 1
ATOM 717 C C . GLY A 1 95 ? 8.939 3.390 -4.898 1.00 69.38 95 GLY A C 1
ATOM 718 O O . GLY A 1 95 ? 8.883 2.919 -6.034 1.00 69.38 95 GLY A O 1
ATOM 719 N N . VAL A 1 96 ? 10.067 3.896 -4.392 1.00 70.50 96 VAL A N 1
ATOM 720 C CA . VAL A 1 96 ? 11.348 3.892 -5.120 1.00 70.50 96 VAL A CA 1
ATOM 721 C C . VAL A 1 96 ? 11.843 2.461 -5.322 1.00 70.50 96 VAL A C 1
ATOM 723 O O . VAL A 1 96 ? 12.146 2.083 -6.451 1.00 70.50 96 VAL A O 1
ATOM 726 N N . ALA A 1 97 ? 11.850 1.638 -4.272 1.00 72.69 97 ALA A N 1
ATOM 727 C CA . ALA A 1 97 ? 12.264 0.239 -4.348 1.00 72.69 97 ALA A CA 1
ATOM 728 C C . ALA A 1 97 ? 11.403 -0.556 -5.342 1.00 72.69 97 ALA A C 1
ATOM 730 O O . ALA A 1 97 ? 11.930 -1.298 -6.168 1.00 72.69 97 ALA A O 1
ATOM 731 N N . LYS A 1 98 ? 10.082 -0.345 -5.327 1.00 70.94 98 LYS A N 1
ATOM 732 C CA . LYS A 1 98 ? 9.148 -0.971 -6.272 1.00 70.94 98 LYS A CA 1
ATOM 733 C C . LYS A 1 98 ? 9.367 -0.485 -7.697 1.00 70.94 98 LYS A C 1
ATOM 735 O O . LYS A 1 98 ? 9.381 -1.291 -8.623 1.00 70.94 98 LYS A O 1
ATOM 740 N N . THR A 1 99 ? 9.590 0.814 -7.870 1.00 71.44 99 THR A N 1
ATOM 741 C CA . THR A 1 99 ? 9.919 1.379 -9.178 1.00 71.44 99 THR A CA 1
ATOM 742 C C . THR A 1 99 ? 11.199 0.757 -9.710 1.00 71.44 99 THR A C 1
ATOM 744 O O . THR A 1 99 ? 11.179 0.271 -10.824 1.00 71.44 99 THR A O 1
ATOM 747 N N . LEU A 1 100 ? 12.274 0.666 -8.928 1.00 72.69 100 LEU A N 1
ATOM 748 C CA . LEU A 1 100 ? 13.519 0.034 -9.378 1.00 72.69 100 LEU A CA 1
ATOM 749 C C . LEU A 1 100 ? 13.334 -1.456 -9.700 1.00 72.69 100 LEU A C 1
ATOM 751 O O . LEU A 1 100 ? 13.768 -1.906 -10.759 1.00 72.69 100 LEU A O 1
ATOM 755 N N . LEU A 1 101 ? 12.634 -2.199 -8.838 1.00 76.31 101 LEU A N 1
ATOM 756 C CA . LEU A 1 101 ? 12.400 -3.633 -9.015 1.00 76.31 101 LEU A CA 1
ATOM 757 C C . LEU A 1 101 ? 11.644 -3.951 -10.313 1.00 76.31 101 LEU A C 1
ATOM 759 O O . LEU A 1 101 ? 11.965 -4.931 -10.977 1.00 76.31 101 LEU A O 1
ATOM 763 N N . TYR A 1 102 ? 10.651 -3.134 -10.677 1.00 71.00 102 TYR A N 1
ATOM 764 C CA . TYR A 1 102 ? 9.824 -3.368 -11.864 1.00 71.00 102 TYR A CA 1
ATOM 765 C C . TYR A 1 102 ? 10.299 -2.603 -13.100 1.00 71.00 102 TYR A C 1
ATOM 767 O O . TYR A 1 102 ? 10.174 -3.109 -14.211 1.00 71.00 102 TYR A O 1
ATOM 775 N N . ALA A 1 103 ? 10.870 -1.411 -12.941 1.00 73.00 103 ALA A N 1
ATOM 776 C CA . ALA A 1 103 ? 11.297 -0.585 -14.064 1.00 73.00 103 ALA A CA 1
ATOM 777 C C . ALA A 1 103 ? 12.551 -1.138 -14.739 1.00 73.00 103 ALA A C 1
ATOM 779 O O . ALA A 1 103 ? 12.655 -1.023 -15.953 1.00 73.00 103 ALA A O 1
ATOM 780 N N . ILE A 1 104 ? 13.473 -1.768 -14.000 1.00 73.38 104 ILE A N 1
ATOM 781 C CA . ILE A 1 104 ? 14.666 -2.388 -14.596 1.00 73.38 104 ILE A CA 1
ATOM 782 C C . ILE A 1 104 ? 14.274 -3.518 -15.563 1.00 73.38 104 ILE A C 1
ATOM 784 O O . ILE A 1 104 ? 14.598 -3.405 -16.742 1.00 73.38 104 ILE A O 1
ATOM 788 N N . PRO A 1 105 ? 13.537 -4.572 -15.158 1.00 75.50 105 PRO A N 1
ATOM 789 C CA . PRO A 1 105 ? 13.155 -5.634 -16.085 1.00 75.50 105 PRO A CA 1
ATOM 790 C C . PRO A 1 105 ? 12.217 -5.138 -17.193 1.00 75.50 105 PRO A C 1
ATOM 792 O O . PRO A 1 105 ? 12.412 -5.508 -18.346 1.00 75.50 105 PRO A O 1
ATOM 795 N N . VAL A 1 106 ? 11.250 -4.260 -16.896 1.00 76.75 106 VAL A N 1
ATOM 796 C CA . VAL A 1 106 ? 10.356 -3.694 -17.927 1.00 76.75 106 VAL A CA 1
ATOM 797 C C . VAL A 1 106 ? 11.139 -2.858 -18.941 1.00 76.75 106 VAL A C 1
ATOM 799 O O . VAL A 1 106 ? 10.952 -3.014 -20.146 1.00 76.75 106 VAL A O 1
ATOM 802 N N . GLY A 1 107 ? 12.045 -2.004 -18.467 1.00 74.94 107 GLY A N 1
ATOM 803 C CA . GLY A 1 107 ? 12.899 -1.164 -19.300 1.00 74.94 107 GLY A CA 1
ATOM 804 C C . GLY A 1 107 ? 13.886 -1.970 -20.135 1.00 74.94 107 GLY A C 1
ATOM 805 O O . GLY A 1 107 ? 14.093 -1.640 -21.296 1.00 74.94 107 GLY A O 1
ATOM 806 N N . VAL A 1 108 ? 14.443 -3.054 -19.591 1.00 77.19 108 VAL A N 1
ATOM 807 C CA . VAL A 1 108 ? 15.336 -3.967 -20.321 1.00 77.19 108 VAL A CA 1
ATOM 808 C C . VAL A 1 108 ? 14.571 -4.742 -21.396 1.00 77.19 108 VAL A C 1
ATOM 810 O O . VAL A 1 108 ? 15.019 -4.787 -22.539 1.00 77.19 108 VAL A O 1
ATOM 813 N N . ILE A 1 109 ? 13.398 -5.298 -21.074 1.00 81.50 109 ILE A N 1
ATOM 814 C CA . ILE A 1 109 ? 12.580 -6.068 -22.028 1.00 81.50 109 ILE A CA 1
ATOM 815 C C . ILE A 1 109 ? 12.085 -5.175 -23.171 1.00 81.50 109 ILE A C 1
ATOM 817 O O . ILE A 1 109 ? 12.212 -5.535 -24.339 1.00 81.50 109 ILE A O 1
ATOM 821 N N . LEU A 1 110 ? 11.540 -3.998 -22.855 1.00 76.69 110 LEU A N 1
ATOM 822 C CA . LEU A 1 110 ? 11.041 -3.066 -23.869 1.00 76.69 110 LEU A CA 1
ATOM 823 C C . LEU A 1 110 ? 12.182 -2.362 -24.617 1.00 76.69 110 LEU A C 1
ATOM 825 O O . LEU A 1 110 ? 12.084 -2.143 -25.825 1.00 76.69 110 LEU A O 1
ATOM 829 N N . GLY A 1 111 ? 13.277 -2.065 -23.917 1.00 74.00 111 GLY A N 1
ATOM 830 C CA . GLY A 1 111 ? 14.499 -1.470 -24.459 1.00 74.00 111 GLY A CA 1
ATOM 831 C C . GLY A 1 111 ? 15.210 -2.363 -25.470 1.00 74.00 111 GLY A C 1
ATOM 832 O O . GLY A 1 111 ? 15.799 -1.851 -26.420 1.00 74.00 111 GLY A O 1
ATOM 833 N N . ALA A 1 112 ? 15.101 -3.685 -25.310 1.00 81.56 112 ALA A N 1
ATOM 834 C CA . ALA A 1 112 ? 15.609 -4.660 -26.271 1.00 81.56 112 ALA A CA 1
ATOM 835 C C . ALA A 1 112 ? 14.872 -4.613 -27.624 1.00 81.56 112 ALA A C 1
ATOM 837 O O . ALA A 1 112 ? 15.450 -5.000 -28.636 1.00 81.56 112 ALA A O 1
ATOM 838 N N . ILE A 1 113 ? 13.623 -4.128 -27.658 1.00 84.19 113 ILE A N 1
ATOM 839 C CA . ILE A 1 113 ? 12.874 -3.897 -28.903 1.00 84.19 113 ILE A CA 1
ATOM 840 C C . ILE A 1 113 ? 13.256 -2.530 -29.471 1.00 84.19 113 ILE A C 1
ATOM 842 O O . ILE A 1 113 ? 13.717 -2.434 -30.606 1.00 84.19 113 ILE A O 1
ATOM 846 N N . THR A 1 114 ? 13.077 -1.464 -28.679 1.00 82.44 114 THR A N 1
ATOM 847 C CA . THR A 1 114 ? 13.577 -0.124 -29.012 1.00 82.44 114 THR A CA 1
ATOM 848 C C . THR A 1 114 ? 13.968 0.645 -27.742 1.00 82.44 114 THR A C 1
ATOM 850 O O . THR A 1 114 ? 13.232 0.602 -26.750 1.00 82.44 114 THR A O 1
ATOM 853 N N . PRO A 1 115 ? 15.054 1.441 -27.761 1.00 82.88 115 PRO A N 1
ATOM 854 C CA . PRO A 1 115 ? 15.447 2.260 -26.610 1.00 82.88 115 PRO A CA 1
ATOM 855 C C . PRO A 1 115 ? 14.346 3.215 -26.116 1.00 82.88 115 PRO A C 1
ATOM 857 O O . PRO A 1 115 ? 14.203 3.430 -24.913 1.00 82.88 115 PRO A O 1
ATOM 860 N N . LEU A 1 116 ? 13.523 3.750 -27.028 1.00 82.50 116 LEU A N 1
ATOM 861 C CA . LEU A 1 116 ? 12.403 4.639 -26.693 1.00 82.50 116 LEU A CA 1
ATOM 862 C C . LEU A 1 116 ? 11.313 3.922 -25.884 1.00 82.50 116 LEU A C 1
ATOM 864 O O . LEU A 1 116 ? 10.788 4.491 -24.926 1.00 82.50 116 LEU A O 1
ATOM 868 N N . LEU A 1 117 ? 10.999 2.669 -26.226 1.00 78.62 117 LEU A N 1
ATOM 869 C CA . LEU A 1 117 ? 10.037 1.861 -25.472 1.00 78.62 117 LEU A CA 1
ATOM 870 C C . LEU A 1 117 ? 10.574 1.484 -24.088 1.00 78.62 117 LEU A C 1
ATOM 872 O O . LEU A 1 117 ? 9.804 1.456 -23.130 1.00 78.62 117 LEU A O 1
ATOM 876 N N . GLY A 1 118 ? 11.886 1.262 -23.961 1.00 74.69 118 GLY A N 1
ATOM 877 C CA . GLY A 1 118 ? 12.540 1.055 -22.667 1.00 74.69 118 GLY A CA 1
ATOM 878 C C . GLY A 1 118 ? 12.347 2.242 -21.719 1.00 74.69 118 GLY A C 1
ATOM 879 O O . GLY A 1 118 ? 11.889 2.068 -20.589 1.00 74.69 118 GLY A O 1
ATOM 880 N N . ILE A 1 119 ? 12.610 3.462 -22.199 1.00 80.19 119 ILE A N 1
ATOM 881 C CA . ILE A 1 119 ? 12.429 4.698 -21.416 1.00 80.19 119 ILE A CA 1
ATOM 882 C C . ILE A 1 119 ? 10.950 4.922 -21.073 1.00 80.19 119 ILE A C 1
ATOM 884 O O . ILE A 1 119 ? 10.624 5.227 -19.924 1.00 80.19 119 ILE A O 1
ATOM 888 N N . ALA A 1 120 ? 10.045 4.730 -22.038 1.00 79.38 120 ALA A N 1
ATOM 889 C CA . ALA A 1 120 ? 8.606 4.861 -21.811 1.00 79.38 120 ALA A CA 1
ATOM 890 C C . ALA A 1 120 ? 8.090 3.845 -20.776 1.00 79.38 120 ALA A C 1
ATOM 892 O O . ALA A 1 120 ? 7.283 4.196 -19.915 1.00 79.38 120 ALA A O 1
ATOM 893 N N . GLY A 1 121 ? 8.599 2.610 -20.810 1.00 73.50 121 GLY A N 1
ATOM 894 C CA . GLY A 1 121 ? 8.299 1.573 -19.826 1.00 73.50 121 GLY A CA 1
ATOM 895 C C . GLY A 1 121 ? 8.734 1.959 -18.414 1.00 73.50 121 GLY A C 1
ATOM 896 O O . GLY A 1 121 ? 7.932 1.897 -17.483 1.00 73.50 121 GLY A O 1
ATOM 897 N N . VAL A 1 122 ? 9.974 2.434 -18.257 1.00 78.88 122 VAL A N 1
ATOM 898 C CA . VAL A 1 122 ? 10.502 2.925 -16.970 1.00 78.88 122 VAL A CA 1
ATOM 899 C C . VAL A 1 122 ? 9.669 4.098 -16.441 1.00 78.88 122 VAL A C 1
ATOM 901 O O . VAL A 1 122 ? 9.270 4.097 -15.274 1.00 78.88 122 VAL A O 1
ATOM 904 N N . ALA A 1 123 ? 9.357 5.072 -17.299 1.00 78.06 123 ALA A N 1
ATOM 905 C CA . ALA A 1 123 ? 8.558 6.240 -16.934 1.00 78.06 123 ALA A CA 1
ATOM 906 C C . ALA A 1 123 ? 7.119 5.865 -16.542 1.00 78.06 123 ALA A C 1
ATOM 908 O O . ALA A 1 123 ? 6.589 6.402 -15.570 1.00 78.06 123 ALA A O 1
ATOM 909 N N . GLY A 1 124 ? 6.499 4.917 -17.251 1.00 76.00 124 GLY A N 1
ATOM 910 C CA . GLY A 1 124 ? 5.154 4.427 -16.946 1.00 76.00 124 GLY A CA 1
ATOM 911 C C . GLY A 1 124 ? 5.081 3.713 -15.595 1.00 76.00 124 GLY A C 1
ATOM 912 O O . GLY A 1 124 ? 4.181 3.987 -14.796 1.00 76.00 124 GLY A O 1
ATOM 913 N N . VAL A 1 125 ? 6.066 2.856 -15.303 1.00 76.81 125 VAL A N 1
ATOM 914 C CA . VAL A 1 125 ? 6.191 2.179 -14.003 1.00 76.81 125 VAL A CA 1
ATOM 915 C C . VAL A 1 125 ? 6.389 3.200 -12.878 1.00 76.81 125 VAL A C 1
ATOM 917 O O . VAL A 1 125 ? 5.680 3.147 -11.870 1.00 76.81 125 VAL A O 1
ATOM 920 N N . GLY A 1 126 ? 7.285 4.174 -13.070 1.00 74.38 126 GLY A N 1
ATOM 921 C CA . GLY A 1 126 ? 7.494 5.260 -12.112 1.00 74.38 126 GLY A CA 1
ATOM 922 C C . GLY A 1 126 ? 6.221 6.071 -11.866 1.00 74.38 126 GLY A C 1
ATOM 923 O O . GLY A 1 126 ? 5.800 6.224 -10.720 1.00 74.38 126 GLY A O 1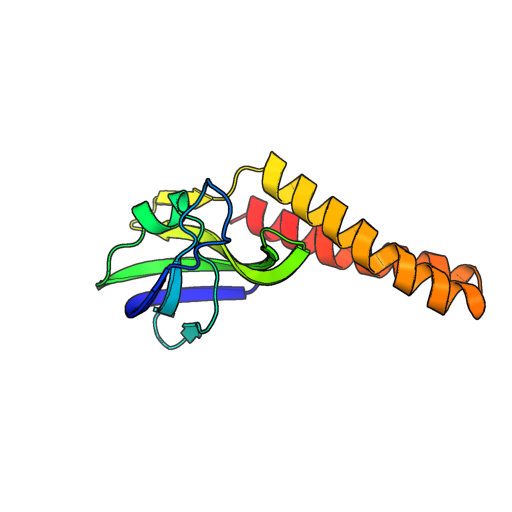
ATOM 924 N N . TYR A 1 127 ? 5.556 6.536 -12.927 1.00 78.31 127 TYR A N 1
ATOM 925 C CA . TYR A 1 127 ? 4.323 7.322 -12.827 1.00 78.31 127 TYR A CA 1
ATOM 926 C C . TYR A 1 127 ? 3.238 6.600 -12.019 1.00 78.31 127 TYR A C 1
ATOM 928 O O . TYR A 1 127 ? 2.627 7.196 -11.127 1.00 78.31 127 TYR A O 1
ATOM 936 N N . TYR A 1 128 ? 3.021 5.310 -12.289 1.00 73.75 128 TYR A N 1
ATOM 937 C CA . TYR A 1 128 ? 2.010 4.522 -11.588 1.00 73.75 128 TYR A CA 1
ATOM 938 C C . TYR A 1 128 ? 2.285 4.441 -10.077 1.00 73.75 128 TYR A C 1
ATOM 940 O O . TYR A 1 128 ? 1.369 4.632 -9.271 1.00 73.75 128 TYR A O 1
ATOM 948 N N . TYR A 1 129 ? 3.542 4.233 -9.674 1.00 71.19 129 TYR A N 1
ATOM 949 C CA . TYR A 1 129 ? 3.898 4.116 -8.257 1.00 71.19 129 TYR A CA 1
ATOM 950 C C . TYR A 1 129 ? 3.988 5.457 -7.528 1.00 71.19 129 TYR A C 1
ATOM 952 O O . TYR A 1 129 ? 3.528 5.554 -6.389 1.00 71.19 129 TYR A O 1
ATOM 960 N N . PHE A 1 130 ? 4.474 6.517 -8.175 1.00 72.56 130 PHE A N 1
ATOM 961 C CA . PHE A 1 130 ? 4.443 7.861 -7.588 1.00 72.56 130 PHE A CA 1
ATOM 962 C C . PHE A 1 130 ? 3.008 8.357 -7.369 1.00 72.56 130 PHE A C 1
ATOM 964 O O . PHE A 1 130 ? 2.716 8.959 -6.332 1.00 72.56 130 PHE A O 1
ATOM 971 N N . LYS A 1 131 ? 2.086 8.046 -8.290 1.00 77.38 131 LYS A N 1
ATOM 972 C CA . LYS A 1 131 ? 0.657 8.346 -8.123 1.00 77.38 131 LYS A CA 1
ATOM 973 C C . LYS A 1 131 ? 0.063 7.637 -6.902 1.00 77.38 131 LYS A C 1
ATOM 975 O O . LYS A 1 131 ? -0.724 8.237 -6.173 1.00 77.38 131 LYS A O 1
ATOM 980 N N . GLU A 1 132 ? 0.451 6.3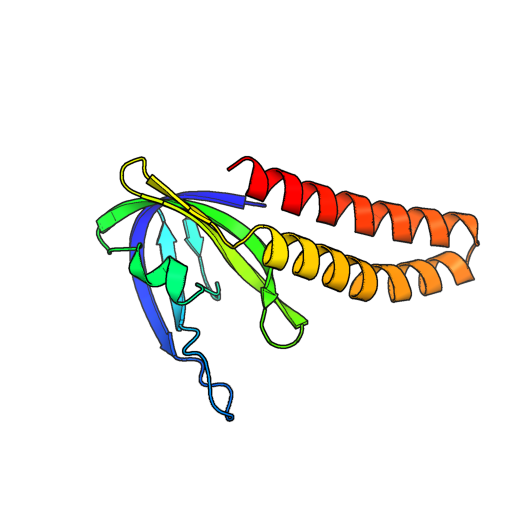88 -6.650 1.00 69.69 132 GLU A N 1
ATOM 981 C CA . GLU A 1 132 ? 0.002 5.632 -5.477 1.00 69.69 132 GLU A CA 1
ATOM 982 C C . GLU A 1 132 ? 0.534 6.228 -4.160 1.00 69.69 132 GLU A C 1
ATOM 984 O O . GLU A 1 132 ? -0.242 6.394 -3.219 1.00 69.69 132 GLU A O 1
ATOM 989 N N . ILE A 1 133 ? 1.803 6.653 -4.107 1.00 70.12 133 ILE A N 1
ATOM 990 C CA . ILE A 1 133 ? 2.382 7.339 -2.932 1.00 70.12 133 ILE A CA 1
ATOM 991 C C . ILE A 1 133 ? 1.687 8.677 -2.659 1.00 70.12 133 ILE A C 1
ATOM 993 O O . ILE A 1 133 ? 1.375 8.999 -1.508 1.00 70.12 133 ILE A O 1
ATOM 997 N N . SER A 1 134 ? 1.451 9.466 -3.710 1.00 72.19 134 SER A N 1
ATOM 998 C CA . SER A 1 134 ? 0.774 10.759 -3.592 1.00 72.19 134 SER A CA 1
ATOM 999 C C . SER A 1 134 ? -0.643 10.586 -3.040 1.00 72.19 134 SER A C 1
ATOM 1001 O O . SER A 1 134 ? -1.042 11.302 -2.124 1.00 72.19 134 SER A O 1
ATOM 1003 N N . ALA A 1 135 ? -1.366 9.568 -3.512 1.00 73.31 135 ALA A N 1
ATOM 1004 C CA . ALA A 1 135 ? -2.705 9.256 -3.031 1.00 73.31 135 ALA A CA 1
ATOM 1005 C C . ALA A 1 135 ? -2.730 8.868 -1.538 1.00 73.31 135 ALA A C 1
ATOM 1007 O O . ALA A 1 135 ? -3.613 9.323 -0.820 1.00 73.31 135 ALA A O 1
ATOM 1008 N N . ILE A 1 136 ? -1.742 8.105 -1.052 1.00 71.06 136 ILE A N 1
ATOM 1009 C CA . ILE A 1 136 ? -1.620 7.755 0.379 1.00 71.06 136 ILE A CA 1
ATOM 1010 C C . ILE A 1 136 ? -1.235 8.981 1.216 1.00 71.06 136 ILE A C 1
ATOM 1012 O O . ILE A 1 136 ? -1.696 9.144 2.341 1.00 71.06 136 ILE A O 1
ATOM 1016 N N . SER A 1 137 ? -0.393 9.864 0.675 1.00 69.00 137 SER A N 1
ATOM 1017 C CA . SER A 1 137 ? 0.031 11.083 1.376 1.00 69.00 137 SER A CA 1
ATOM 1018 C C . SER A 1 137 ? -1.112 12.085 1.570 1.00 69.00 137 SER A C 1
ATOM 1020 O O . SER A 1 137 ? -1.089 12.835 2.549 1.00 69.00 137 SER A O 1
ATOM 1022 N N . ASN A 1 138 ? -2.077 12.083 0.645 1.00 70.56 138 ASN A N 1
ATOM 1023 C CA . ASN A 1 138 ? -3.258 12.950 0.635 1.00 70.56 138 ASN A CA 1
ATOM 1024 C C . ASN A 1 138 ? -4.488 12.333 1.326 1.00 70.56 138 ASN A C 1
ATOM 1026 O O . ASN A 1 138 ? -5.516 13.004 1.419 1.00 70.56 138 ASN A O 1
ATOM 1030 N N . PHE A 1 139 ? -4.398 11.075 1.772 1.00 69.81 139 PHE A N 1
ATOM 1031 C CA . PHE A 1 139 ? -5.415 10.426 2.597 1.00 69.81 139 PHE A CA 1
ATOM 1032 C C . PHE A 1 139 ? -5.424 11.039 3.998 1.00 69.81 139 PHE A C 1
ATOM 1034 O O . PHE A 1 139 ? -6.528 11.438 4.428 1.00 69.81 139 PHE A O 1
#

Radius of gyration: 16.85 Å; Cα contacts (8 Å, |Δi|>4): 249; chains: 1; bounding box: 35×30×46 Å

Solvent-accessible surface area (backbone atoms only — not comparable to full-atom values): 7516 Å² total; per-residue (Å²): 109,48,77,48,56,27,45,30,41,78,74,46,76,45,76,46,73,69,98,68,86,88,69,72,43,36,42,32,32,35,31,26,51,94,41,80,41,69,75,28,41,39,50,61,81,60,47,77,69,62,58,75,73,40,62,35,37,35,35,34,32,83,31,64,42,92,87,72,41,82,36,42,24,58,47,28,41,34,41,90,89,45,81,47,63,65,56,68,68,61,49,53,50,48,37,51,54,49,28,54,66,51,17,52,60,44,17,51,61,34,27,73,77,37,64,67,48,9,53,50,37,28,51,51,42,38,51,57,38,53,53,40,46,52,53,62,74,72,104

Sequence (139 aa):
MKIAEGELKLIGGGTWEDGGGGGKTVVSALDIGDHHLRKILIPDYIRNYMAPGEHIRVAISQGLSHGMITRPFIAAVEVNGKKYRIEKGTLIFAGVAKTLLYAIPVGVILGAITPLLGIAGVAGVGYYYFKEISAISNF

Nearest PDB structures (foldseek):
  6ok1-assembly1_D  TM=5.350E-01  e=2.820E+00  Thermomonospora curvata DSM 43183
  3ks9-assembly3_B  TM=6.136E-01  e=3.004E+00  Homo sapiens
  1quq-assembly3_A  TM=4.645E-01  e=3.409E+00  Homo sapiens
  2pi2-assembly3_C  TM=4.346E-01  e=4.121E+00  Homo sapiens
  7fd9-assembly1_A  TM=5.739E-01  e=6.836E+00  Homo sapiens